Protein 7JI4 (pdb70)

InterPro domains:
  IPR003594 Histidine kinase/HSP90-like ATPase domain [PF02518] (766-875)
  IPR003594 Histidine kinase/HSP90-like ATPase domain [SM00387] (765-880)
  IPR003661 Signal transduction histidine kinase, dimerisation/phosphoacceptor domain [PF00512] (655-720)
  IPR003661 Signal transduction histidine kinase, dimerisation/phosphoacceptor domain [SM00388] (653-721)
  IPR003661 Signal transduction histidine kinase, dimerisation/phosphoacceptor domain [cd00082] (655-717)
  IPR003852 Signal transduction histidine kinase, osmosensitive K+ channel sensor, N-terminal [PF02702] (12-219)
  IPR004358 Signal transduction histidine kinase-related protein, C-terminal [PR00344] (803-817)
  IPR004358 Signal transduction histidine kinase-related protein, C-terminal [PR00344] (821-831)
  IPR004358 Signal transduction histidine kinase-related protein, C-terminal [PR00344] (840-858)
  IPR005467 Histidine kinase domain [PS50109] (660-880)
  IPR025201 Sensor protein KdpD, transmembrane domain [PF13493] (388-493)
  IPR027417 P-loop containing nucleoside triphosphate hydrolase [G3DSA:3.40.50.300] (10-220)
  IPR029016 GAF-like domain superfamily [G3DSA:3.30.450.40] (502-646)
  IPR036097 Signal transduction histidine kinase, dimerisation/phosphoacceptor domain superfamily [SSF47384] (644-721)
  IPR036890 Histidine kinase/HSP90-like ATPase superfamily [G3DSA:3.30.565.10] (724-876)
  IPR036890 Histidine kinase/HSP90-like ATPase superfamily [SSF55874] (711-876)
  IPR038318 KdpD, transmembrane domain superfamily [G3DSA:1.20.120.620] (385-490)
  IPR052023 Sensor histidine kinase KdpD [PTHR45569] (11-878)

Sequence (125 aa):
KPHIAVAISGSIYNEAVIKEAFHIAQKEHAKFTAIYIDVFEQYKDSQKQVHQHLMMLAKSLGAKVKVVYSQTVALGLDEWCKNQDVTKLIIGQHIRNKRRDFFNKPLIDHLMSFEHSYKIEIVPIK

Organism: Staphylococcus aureus (strain NCTC 8325 / PS 47) (NCBI:txid93061)

Secondary structure (DSSP, 8-state):
--EEEEEE-SSTTHHHHHHHHHHHHHHTT-EEEEEEEE-----TT-HHHHHHHHHHHHHTTPEEEEEE-S-HHHHHHHHHHHTT-SEEEEEPP---S--SGGGS-HHHHHHHTT-SSEEEEE---

B-factor: mean 63.45, std 11.4, range [41.42, 100.26]

Radius of gyration: 13.56 Å; Cα contacts (8 Å, |Δi|>4): 206; chains: 1; bounding box: 38×34×30 Å

Nearest PDB structures (foldseek):
  7ji4-assembly1_A  TM=1.008E+00  e=7.058E-27  Staphylococcus aureus subsp. aureus MRSA252
  2z08-assembly1_A  TM=7.620E-01  e=1.670E-06  Thermus thermophilus
  5ahw-assembly2_D  TM=7.707E-01  e=2.647E-06  Mycolicibacterium smegmatis MC2 155
  5ahw-assembly3_E  TM=7.345E-01  e=8.100E-06  Mycolicibacterium smegmatis MC2 155
  5ahw-assembly1_B  TM=7.509E-01  e=2.827E-05  Mycolicibacterium smegmatis MC2 155

Solvent-accessible surface area: 7803 Å² total; per-residue (Å²): 126,61,10,3,0,0,12,9,44,19,46,138,101,6,30,50,5,0,112,71,0,48,113,20,4,112,83,71,164,19,128,19,7,0,1,44,10,44,39,207,94,109,198,98,101,21,84,70,70,12,140,116,10,24,105,44,0,118,78,44,63,6,65,60,108,60,32,168,24,153,26,65,2,82,0,2,35,106,16,1,61,99,77,106,11,56,20,0,0,9,26,81,80,118,199,119,97,51,94,76,117,144,70,80,32,44,36,52,18,0,120,83,75,150,61,107,10,129,35,55,84,18,80,94,144

Structure (mmCIF, N/CA/C/O backbone):
data_7JI4
#
_entry.id   7JI4
#
_cell.length_a   54.411
_cell.length_b   54.411
_cell.length_c   96.526
_cell.angle_alpha   90.000
_cell.angle_beta   90.000
_cell.angle_gamma   90.000
#
_symmetry.space_group_name_H-M   'P 43 21 2'
#
loop_
_entity.id
_entity.type
_entity.pdbx_description
1 polymer KdpD
2 non-polymer "(2R,3R,3aS,5R,7aR,9R,10R,10aS,12R,14aR)-2,9-bis(6-amino-9H-purin-9-yl)octahydro-2H,7H-difuro[3,2-d:3',2'-j][1,3,7,9,2,8 ]tetraoxadiphosphacyclododecine-3,5,10,12-tetrol 5,12-dioxide"
3 water water
#
loop_
_atom_site.group_PDB
_atom_site.id
_atom_site.type_symbol
_atom_site.label_atom_id
_atom_site.label_alt_id
_atom_site.label_comp_id
_atom_site.label_asym_id
_atom_site.label_entity_id
_atom_site.label_seq_id
_atom_site.pdbx_PDB_ins_code
_atom_site.Cartn_x
_atom_site.Cartn_y
_atom_site.Cartn_z
_atom_site.occupancy
_atom_site.B_iso_or_equiv
_atom_site.auth_seq_id
_atom_site.auth_comp_id
_atom_site.auth_asym_id
_atom_site.auth_atom_id
_atom_site.pdbx_PDB_model_num
ATOM 1 N N . LYS A 1 24 ? 40.660 35.376 35.652 1.00 83.22 236 LYS A N 1
ATOM 2 C CA . LYS A 1 24 ? 39.373 35.310 34.961 1.00 84.21 236 LYS A CA 1
ATOM 3 C C . LYS A 1 24 ? 38.144 35.367 35.890 1.00 78.42 236 LYS A C 1
ATOM 4 O O . LYS A 1 24 ? 37.144 34.708 35.607 1.00 71.95 236 LYS A O 1
ATOM 6 N N . PRO A 1 25 ? 38.191 36.159 36.986 1.00 74.48 237 PRO A N 1
ATOM 7 C CA . PRO A 1 25 ? 37.181 36.015 38.037 1.00 68.05 237 PRO A CA 1
ATOM 8 C C . PRO A 1 25 ? 35.879 36.718 37.648 1.00 70.59 237 PRO A C 1
ATOM 9 O O . PRO A 1 25 ? 35.799 37.945 37.642 1.00 74.26 237 PRO A O 1
ATOM 13 N N . HIS A 1 26 ? 34.865 35.921 37.319 1.00 61.22 238 HIS A N 1
ATOM 14 C CA . HIS A 1 26 ? 33.551 36.436 36.939 1.00 60.79 238 HIS A CA 1
ATOM 15 C C . HIS A 1 26 ? 32.527 35.968 37.968 1.00 58.07 238 HIS A C 1
ATOM 16 O O . HIS A 1 26 ? 32.217 34.773 38.048 1.00 60.95 238 HIS A O 1
ATOM 23 N N . ILE A 1 27 ? 31.969 36.912 38.724 1.00 56.03 239 ILE A N 1
ATOM 24 C CA . ILE A 1 27 ? 31.058 36.617 39.821 1.00 57.06 239 ILE A CA 1
ATOM 25 C C . ILE A 1 27 ? 29.669 37.132 39.451 1.00 62.44 239 ILE A C 1
ATOM 26 O O . ILE A 1 27 ? 29.512 38.306 39.089 1.00 59.77 239 ILE A O 1
ATOM 31 N N . ALA A 1 28 ? 28.668 36.240 39.496 1.00 57.24 240 ALA A N 1
ATOM 32 C CA . ALA A 1 28 ? 27.292 36.579 39.152 1.00 52.87 240 ALA A CA 1
ATOM 33 C C . ALA A 1 28 ? 26.402 36.418 40.371 1.00 51.94 240 ALA A C 1
ATOM 34 O O . ALA A 1 28 ? 26.561 35.470 41.147 1.00 54.20 240 ALA A O 1
ATOM 36 N N . VAL A 1 29 ? 25.474 37.349 40.557 1.00 52.70 241 VAL A N 1
ATOM 37 C CA . VAL A 1 29 ? 24.459 37.222 41.595 1.00 48.62 241 VAL A CA 1
ATOM 38 C C . VAL A 1 29 ? 23.136 36.884 40.922 1.00 49.51 241 VAL A C 1
ATOM 39 O O . VAL A 1 29 ? 22.748 37.518 39.929 1.00 51.16 241 VAL A O 1
ATOM 43 N N . ALA A 1 30 ? 22.464 35.859 41.438 1.00 48.71 242 ALA A N 1
ATOM 44 C CA . ALA A 1 30 ? 21.231 35.355 40.853 1.00 46.66 242 ALA A CA 1
ATOM 45 C C . ALA A 1 30 ? 20.078 36.145 41.453 1.00 49.14 242 ALA A C 1
ATOM 46 O O . ALA A 1 30 ? 19.807 36.049 42.659 1.00 43.40 242 ALA A O 1
ATOM 48 N N . ILE A 1 31 ? 19.399 36.926 40.601 1.00 51.76 243 ILE A N 1
ATOM 49 C CA . ILE A 1 31 ? 18.367 37.875 41.006 1.00 52.69 243 ILE A CA 1
ATOM 50 C C . ILE A 1 31 ? 17.027 37.171 41.097 1.00 52.68 243 ILE A C 1
ATOM 51 O O . ILE A 1 31 ? 16.660 36.394 40.209 1.00 52.15 243 ILE A O 1
ATOM 56 N N . SER A 1 32 ? 16.260 37.481 42.135 1.00 48.21 244 SER A N 1
ATOM 57 C CA . SER A 1 32 ? 14.867 37.065 42.170 1.00 52.97 244 SER A CA 1
ATOM 58 C C . SER A 1 32 ? 14.028 38.203 42.731 1.00 57.71 244 SER A C 1
ATOM 59 O O . SER A 1 32 ? 14.547 39.244 43.146 1.00 55.22 244 SER A O 1
ATOM 62 N N . GLY A 1 33 ? 12.716 37.999 42.717 1.00 57.33 245 GLY A N 1
ATOM 63 C CA . GLY A 1 33 ? 11.791 38.945 43.292 1.00 60.99 245 GLY A CA 1
ATOM 64 C C . GLY A 1 33 ? 11.547 38.784 44.776 1.00 65.84 245 GLY A C 1
ATOM 65 O O . GLY A 1 33 ? 10.674 39.462 45.324 1.00 64.53 245 GLY A O 1
ATOM 66 N N . SER A 1 34 ? 12.282 37.909 45.461 1.00 63.08 246 SER A N 1
ATOM 67 C CA . SER A 1 34 ? 12.089 37.775 46.902 1.00 63.67 246 SER A CA 1
ATOM 68 C C . SER A 1 34 ? 12.571 39.026 47.619 1.00 60.37 246 SER A C 1
ATOM 69 O O . SER A 1 34 ? 13.460 39.736 47.148 1.00 62.54 246 SER A O 1
ATOM 72 N N . ILE A 1 35 ? 11.977 39.288 48.781 1.00 62.79 247 ILE A N 1
ATOM 73 C CA . ILE A 1 35 ? 12.448 40.392 49.609 1.00 62.16 247 ILE A CA 1
ATOM 74 C C . ILE A 1 35 ? 13.893 40.167 50.010 1.00 63.46 247 ILE A C 1
ATOM 75 O O . ILE A 1 35 ? 14.681 41.117 50.071 1.00 64.20 247 ILE A O 1
ATOM 80 N N . TYR A 1 36 ? 14.274 38.898 50.251 1.00 65.22 248 TYR A N 1
ATOM 81 C CA . TYR A 1 36 ? 15.626 38.552 50.693 1.00 65.13 248 TYR A CA 1
ATOM 82 C C . TYR A 1 36 ? 16.699 38.817 49.648 1.00 58.50 248 TYR A C 1
ATOM 83 O O . TYR A 1 36 ? 17.882 38.809 49.997 1.00 63.11 248 TYR A O 1
ATOM 92 N N . ASN A 1 37 ? 16.335 38.986 48.377 1.00 55.98 249 ASN A N 1
ATOM 93 C CA . ASN A 1 37 ? 17.362 39.042 47.340 1.00 53.64 249 ASN A CA 1
ATOM 94 C C . ASN A 1 37 ? 18.213 40.304 47.445 1.00 60.00 249 ASN A C 1
ATOM 95 O O . ASN A 1 37 ? 19.390 40.291 47.047 1.00 58.83 249 ASN A O 1
ATOM 100 N N . GLU A 1 38 ? 17.664 41.390 47.999 1.00 60.98 250 GLU A N 1
ATOM 101 C CA . GLU A 1 38 ? 18.426 42.639 48.084 1.00 62.79 250 GLU A CA 1
ATOM 102 C C . GLU A 1 38 ? 19.688 42.452 48.922 1.00 60.11 250 GLU A C 1
ATOM 103 O O . GLU A 1 38 ? 20.786 42.876 48.530 1.00 54.11 250 GLU A O 1
ATOM 105 N N . ALA A 1 39 ? 19.554 41.793 50.074 1.00 60.67 251 ALA A N 1
ATOM 106 C CA . ALA A 1 39 ? 20.729 41.485 50.878 1.00 56.30 251 ALA A CA 1
ATOM 107 C C . ALA A 1 39 ? 21.715 40.635 50.091 1.00 59.99 251 ALA A C 1
ATOM 108 O O . ALA A 1 39 ? 22.934 40.811 50.212 1.00 59.36 251 ALA A O 1
ATOM 110 N N . VAL A 1 40 ? 21.207 39.709 49.270 1.00 56.71 252 VAL A N 1
ATOM 111 C CA . VAL A 1 40 ? 22.103 38.874 48.475 1.00 53.71 252 VAL A CA 1
ATOM 112 C C . VAL A 1 40 ? 22.884 39.727 47.482 1.00 53.94 252 VAL A C 1
ATOM 113 O O . VAL A 1 40 ? 24.067 39.471 47.220 1.00 57.57 252 VAL A O 1
ATOM 117 N N . ILE A 1 41 ? 22.247 40.768 46.933 1.00 56.28 253 ILE A N 1
ATOM 118 C CA . ILE A 1 41 ? 22.947 41.650 46.001 1.00 59.85 253 ILE A CA 1
ATOM 119 C C . ILE A 1 41 ? 24.116 42.328 46.692 1.00 55.51 253 ILE A C 1
ATOM 120 O O . ILE A 1 41 ? 25.235 42.361 46.169 1.00 54.21 253 ILE A O 1
ATOM 125 N N . LYS A 1 42 ? 23.863 42.903 47.868 1.00 52.45 254 LYS A N 1
ATOM 126 C CA . LYS A 1 42 ? 24.903 43.665 48.545 1.00 60.36 254 LYS A CA 1
ATOM 127 C C . LYS A 1 42 ? 26.065 42.768 48.941 1.00 63.78 254 LYS A C 1
ATOM 128 O O . LYS A 1 42 ? 27.236 43.113 48.722 1.00 62.68 254 LYS A O 1
ATOM 134 N N . GLU A 1 43 ? 25.764 41.590 49.487 1.00 62.92 255 GLU A N 1
ATOM 135 C CA . GLU A 1 43 ? 26.835 40.662 49.806 1.00 62.01 255 GLU A CA 1
ATOM 136 C C . GLU A 1 43 ? 27.581 40.251 48.545 1.00 60.40 255 GLU A C 1
ATOM 137 O O . GLU A 1 43 ? 28.812 40.148 48.550 1.00 61.65 255 GLU A O 1
ATOM 143 N N . ALA A 1 44 ? 26.858 40.052 47.441 1.00 59.21 256 ALA A N 1
ATOM 144 C CA . ALA A 1 44 ? 27.525 39.694 46.194 1.00 61.30 256 ALA A CA 1
ATOM 145 C C . ALA A 1 44 ? 28.455 40.808 45.733 1.00 65.62 256 ALA A C 1
ATOM 146 O O . ALA A 1 44 ? 29.537 40.544 45.189 1.00 59.98 256 ALA A O 1
ATOM 148 N N . PHE A 1 45 ? 28.045 42.066 45.937 1.00 60.68 257 PHE A N 1
ATOM 149 C CA . PHE A 1 45 ? 28.919 43.182 45.608 1.00 61.60 257 PHE A CA 1
ATOM 150 C C . PHE A 1 45 ? 30.214 43.119 46.418 1.00 64.73 257 PHE A C 1
ATOM 151 O O . PHE A 1 45 ? 31.305 43.311 45.865 1.00 64.69 257 PHE A O 1
ATOM 159 N N . HIS A 1 46 ? 30.116 42.825 47.726 1.00 65.01 258 HIS A N 1
ATOM 160 C CA . HIS A 1 46 ? 31.305 42.786 48.581 1.00 67.90 258 HIS A CA 1
ATOM 161 C C . HIS A 1 46 ? 32.267 41.701 48.132 1.00 67.46 258 HIS A C 1
ATOM 162 O O . HIS A 1 46 ? 33.491 41.892 48.149 1.00 66.22 258 HIS A O 1
ATOM 169 N N . ILE A 1 47 ? 31.727 40.555 47.717 1.00 63.92 259 ILE A N 1
ATOM 170 C CA . ILE A 1 47 ? 32.562 39.431 47.314 1.00 62.46 259 ILE A CA 1
ATOM 171 C C . ILE A 1 47 ? 33.252 39.722 45.987 1.00 61.99 259 ILE A C 1
ATOM 172 O O . ILE A 1 47 ? 34.426 39.389 45.798 1.00 59.10 259 ILE A O 1
ATOM 177 N N . ALA A 1 48 ? 32.542 40.341 45.042 1.00 59.79 260 ALA A N 1
ATOM 178 C CA . ALA A 1 48 ? 33.184 40.693 43.781 1.00 64.74 260 ALA A CA 1
ATOM 179 C C . ALA A 1 48 ? 34.258 41.744 44.002 1.00 65.41 260 ALA A C 1
ATOM 180 O O . ALA A 1 48 ? 35.358 41.644 43.450 1.00 67.66 260 ALA A O 1
ATOM 182 N N . GLN A 1 49 ? 33.957 42.760 44.815 1.00 67.48 261 GLN A N 1
ATOM 183 C CA . GLN A 1 49 ? 34.948 43.782 45.122 1.00 70.32 261 GLN A CA 1
ATOM 184 C C . GLN A 1 49 ? 36.174 43.162 45.786 1.00 72.11 261 GLN A C 1
ATOM 185 O O . GLN A 1 49 ? 37.296 43.285 45.283 1.00 77.59 261 GLN A O 1
ATOM 191 N N . LYS A 1 50 ? 35.972 42.448 46.900 1.00 71.17 262 LYS A N 1
ATOM 192 C CA . LYS A 1 50 ? 37.102 41.851 47.608 1.00 75.00 262 LYS A CA 1
ATOM 193 C C . LYS A 1 50 ? 37.867 40.838 46.757 1.00 75.02 262 LYS A C 1
ATOM 194 O O . LYS A 1 50 ? 38.963 40.430 47.149 1.00 77.27 262 LYS A O 1
ATOM 196 N N . GLU A 1 51 ? 37.340 40.436 45.602 1.00 73.72 263 GLU A N 1
ATOM 197 C CA . GLU A 1 51 ? 38.037 39.519 44.707 1.00 67.84 263 GLU A CA 1
ATOM 198 C C . GLU A 1 51 ? 38.361 40.150 43.367 1.00 67.90 263 GLU A C 1
ATOM 199 O O . GLU A 1 51 ? 38.732 39.430 42.437 1.00 65.15 263 GLU A O 1
ATOM 205 N N . HIS A 1 52 ? 38.150 41.458 43.219 1.00 70.98 264 HIS A N 1
ATOM 206 C CA . HIS A 1 52 ? 38.522 42.166 41.993 1.00 76.32 264 HIS A CA 1
ATOM 207 C C . HIS A 1 52 ? 37.925 41.480 40.766 1.00 78.43 264 HIS A C 1
ATOM 208 O O . HIS A 1 52 ? 38.566 41.351 39.716 1.00 72.65 264 HIS A O 1
ATOM 215 N N . ALA A 1 53 ? 36.684 41.023 40.908 1.00 68.74 265 ALA A N 1
ATOM 216 C CA . ALA A 1 53 ? 36.045 40.200 39.899 1.00 64.06 265 ALA A CA 1
ATOM 217 C C . ALA A 1 53 ? 35.116 41.029 39.025 1.00 63.81 265 ALA A C 1
ATOM 218 O O . ALA A 1 53 ? 34.672 42.120 39.393 1.00 58.96 265 ALA A O 1
ATOM 220 N N . LYS A 1 54 ? 34.840 40.493 37.843 1.00 60.69 266 LYS A N 1
ATOM 221 C CA . LYS A 1 54 ? 33.781 41.026 37.004 1.00 62.16 266 LYS A CA 1
ATOM 222 C C . LYS A 1 54 ? 32.427 40.662 37.619 1.00 62.07 266 LYS A C 1
ATOM 223 O O . LYS A 1 54 ? 32.237 39.546 38.108 1.00 65.95 266 LYS A O 1
ATOM 229 N N . PHE A 1 55 ? 31.497 41.619 37.633 1.00 55.49 267 PHE A N 1
ATOM 230 C CA . PHE A 1 55 ? 30.272 41.542 38.430 1.00 56.61 267 PHE A CA 1
ATOM 231 C C . PHE A 1 55 ? 29.061 41.574 37.505 1.00 62.10 267 PHE A C 1
ATOM 232 O O . PHE A 1 55 ? 28.865 42.545 36.766 1.00 64.41 267 PHE A O 1
ATOM 240 N N . THR A 1 56 ? 28.242 40.528 37.562 1.00 56.16 268 THR A N 1
ATOM 241 C CA . THR A 1 56 ? 27.040 40.413 36.749 1.00 58.99 268 THR A CA 1
ATOM 242 C C . THR A 1 56 ? 25.848 40.056 37.631 1.00 56.40 268 THR A C 1
ATOM 243 O O . THR A 1 56 ? 25.991 39.454 38.698 1.00 56.65 268 THR A O 1
ATOM 247 N N . ALA A 1 57 ? 24.665 40.461 37.194 1.00 55.97 269 ALA A N 1
ATOM 248 C CA . ALA A 1 57 ? 23.425 40.123 37.871 1.00 53.86 269 ALA A CA 1
ATOM 249 C C . ALA A 1 57 ? 22.540 39.453 36.840 1.00 59.50 269 ALA A C 1
ATOM 250 O O . ALA A 1 57 ? 22.291 40.026 35.774 1.00 59.72 269 ALA A O 1
ATOM 252 N N . ILE A 1 58 ? 22.083 38.242 37.145 1.00 54.49 270 ILE A N 1
ATOM 253 C CA . ILE A 1 58 ? 21.348 37.430 36.192 1.00 49.11 270 ILE A CA 1
ATOM 254 C C . ILE A 1 58 ? 19.990 37.123 36.807 1.00 54.28 270 ILE A C 1
ATOM 255 O O . ILE A 1 58 ? 19.911 36.575 37.917 1.00 51.57 270 ILE A O 1
ATOM 260 N N . TYR A 1 59 ? 18.928 37.509 36.106 1.00 52.70 271 TYR A N 1
ATOM 261 C CA . TYR A 1 59 ? 17.567 37.105 36.426 1.00 48.40 271 TYR A CA 1
ATOM 262 C C . TYR A 1 59 ? 17.0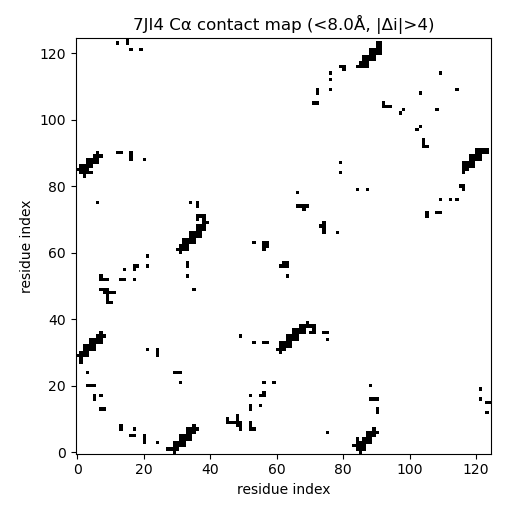54 36.187 35.323 1.00 53.35 271 TYR A C 1
ATOM 263 O O . TYR A 1 59 ? 17.174 36.512 34.139 1.00 56.58 271 TYR A O 1
ATOM 272 N N . ILE A 1 60 ? 16.504 35.036 35.705 1.00 53.11 272 ILE A N 1
ATO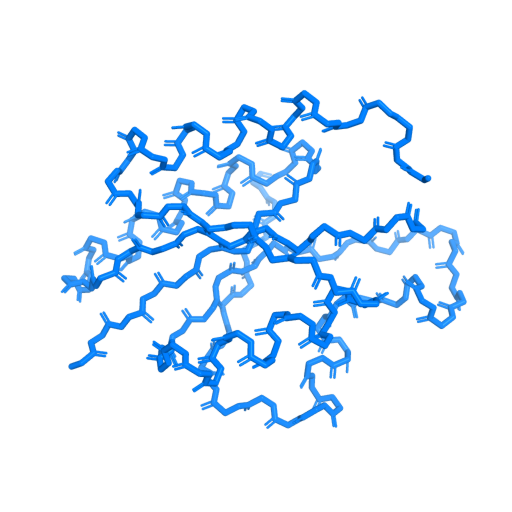M 273 C CA . ILE A 1 60 ? 15.875 34.110 34.761 1.00 51.46 272 ILE A CA 1
ATOM 274 C C . ILE A 1 60 ? 14.375 34.377 34.788 1.00 57.15 272 ILE A C 1
ATOM 275 O O . ILE A 1 60 ? 13.722 34.240 35.832 1.00 54.33 272 ILE A O 1
ATOM 280 N N . ASP A 1 61 ? 13.832 34.810 33.656 1.00 55.10 273 ASP A N 1
ATOM 281 C CA . ASP A 1 61 ? 12.405 35.063 33.544 1.00 58.58 273 ASP A CA 1
ATOM 282 C C . ASP A 1 61 ? 11.707 33.7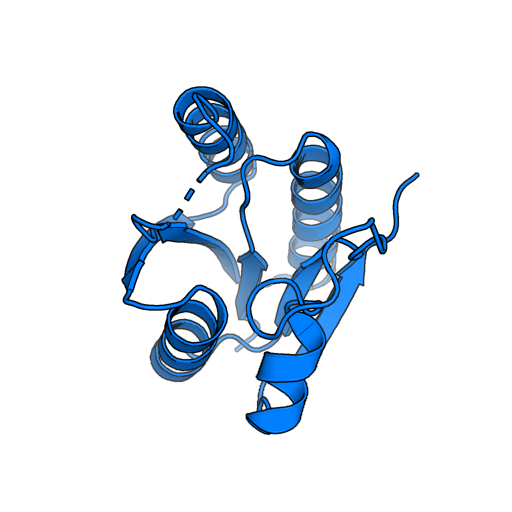98 33.051 1.00 59.62 273 ASP A C 1
ATOM 283 O O . ASP A 1 61 ? 12.010 33.294 31.963 1.00 64.97 273 ASP A O 1
ATOM 288 N N . VAL A 1 62 ? 10.802 33.272 33.870 1.00 57.22 274 VAL A N 1
ATOM 289 C CA . VAL A 1 62 ? 10.021 32.084 33.546 1.00 62.31 274 VAL A CA 1
ATOM 290 C C . VAL A 1 62 ? 8.560 32.426 33.765 1.00 60.26 274 VAL A C 1
ATOM 291 O O . VAL A 1 62 ? 8.204 33.007 34.798 1.00 61.29 274 VAL A O 1
ATOM 295 N N . PHE A 1 63 ? 7.719 32.108 32.782 1.00 65.74 275 PHE A N 1
ATOM 296 C CA . PHE A 1 63 ? 6.332 32.550 32.879 1.00 68.21 275 PHE A CA 1
ATOM 297 C C . PHE A 1 63 ? 5.637 31.916 34.077 1.00 69.37 275 PHE A C 1
ATOM 298 O O . PHE A 1 63 ? 4.944 32.599 34.840 1.00 73.58 275 PHE A O 1
ATOM 306 N N . GLU A 1 64 ? 5.828 30.611 34.263 1.00 73.14 276 GLU A N 1
ATOM 307 C CA . GLU A 1 64 ? 5.208 29.861 35.357 1.00 72.33 276 GLU A CA 1
ATOM 308 C C . GLU A 1 64 ? 5.603 30.408 36.734 1.00 73.85 276 GLU A C 1
ATOM 309 O O . GLU A 1 64 ? 4.901 31.253 37.305 1.00 76.39 276 GLU A O 1
ATOM 311 N N . GLN A 1 68 ? 2.724 32.954 38.923 0.87 81.55 280 GLN A N 1
ATOM 312 C CA . GLN A 1 68 ? 3.195 32.712 40.283 0.87 86.10 280 GLN A CA 1
ATOM 313 C C . GLN A 1 68 ? 3.920 33.941 40.781 0.87 88.09 280 GLN A C 1
ATOM 314 O O . GLN A 1 68 ? 4.333 34.787 39.977 0.87 94.73 280 GLN A O 1
ATOM 316 N N . TYR A 1 69 ? 4.101 34.024 42.097 0.89 85.34 281 TYR A N 1
ATOM 317 C CA . TYR A 1 69 ? 4.648 35.216 42.742 0.90 88.88 281 TYR A CA 1
ATOM 318 C C . TYR A 1 69 ? 4.025 36.458 42.120 0.89 93.97 281 TYR A C 1
ATOM 319 O O . TYR A 1 69 ? 4.710 37.327 41.573 1.00 89.59 281 TYR A O 1
ATOM 328 N N . LYS A 1 70 ? 2.690 36.486 42.171 1.00 95.67 282 LYS A N 1
ATOM 329 C CA . LYS A 1 70 ? 1.913 37.515 41.493 1.00 99.47 282 LYS A CA 1
ATOM 330 C C . LYS A 1 70 ? 2.467 38.902 41.796 1.00 98.91 282 LYS A C 1
ATOM 331 O O . LYS A 1 70 ? 2.698 39.255 42.957 1.00 100.26 282 LYS A O 1
ATOM 333 N N . ASP A 1 71 ? 2.732 39.664 40.733 0.93 92.61 283 ASP A N 1
ATOM 334 C CA . ASP A 1 71 ? 3.121 41.067 40.840 0.93 89.77 283 ASP A CA 1
ATOM 335 C C . ASP A 1 71 ? 4.419 41.230 41.628 0.93 92.03 283 ASP A C 1
ATOM 336 O O . ASP A 1 71 ? 4.502 42.011 42.580 0.93 92.54 283 ASP A O 1
ATOM 338 N N . SER A 1 72 ? 5.439 40.468 41.228 1.00 82.16 284 SER A N 1
ATOM 339 C CA . SER A 1 72 ? 6.800 40.682 41.695 1.00 77.27 284 SER A CA 1
ATOM 340 C C . SER A 1 72 ? 7.684 41.297 40.620 1.00 69.24 284 SER A C 1
ATOM 341 O O . SER A 1 72 ? 8.887 41.476 40.851 1.00 64.91 284 SER A O 1
ATOM 343 N N . GLN A 1 73 ? 7.120 41.613 39.448 1.00 66.00 285 GLN A N 1
ATOM 344 C CA . GLN A 1 73 ? 7.912 42.208 38.376 1.00 69.30 285 GLN A CA 1
ATOM 345 C C . GLN A 1 73 ? 8.535 43.538 38.812 1.00 67.76 285 GLN A C 1
ATOM 346 O O . GLN A 1 73 ? 9.621 43.904 38.337 1.00 57.86 285 GLN A O 1
ATOM 348 N N . LYS A 1 74 ? 7.885 44.252 39.742 1.00 60.55 286 LYS A N 1
ATOM 349 C CA . LYS A 1 74 ? 8.448 45.503 40.253 1.00 65.82 286 LYS A CA 1
ATOM 350 C C . LYS A 1 74 ? 9.661 45.255 41.147 1.00 62.55 286 LYS A C 1
ATOM 351 O O . LYS A 1 74 ? 10.649 46.002 41.078 1.00 63.77 286 LYS A O 1
ATOM 353 N N . GLN A 1 75 ? 9.590 44.235 42.013 1.00 63.08 287 GLN A N 1
ATOM 354 C CA . GLN A 1 75 ? 10.724 43.871 42.861 1.00 63.70 287 GLN A CA 1
ATOM 355 C C . GLN A 1 75 ? 11.938 43.539 42.023 1.00 54.16 287 GLN A C 1
ATOM 356 O O . GLN A 1 75 ? 13.045 44.021 42.285 1.00 60.18 287 GLN A O 1
ATOM 362 N N . VAL A 1 76 ? 11.755 42.660 41.041 1.00 57.88 288 VAL A N 1
ATOM 363 C CA . VAL A 1 76 ? 12.852 42.286 40.154 1.00 58.31 288 VAL A CA 1
ATOM 364 C C . VAL A 1 76 ? 13.475 43.544 39.567 1.00 61.45 288 VAL A C 1
ATOM 365 O O . VAL A 1 76 ? 14.679 43.809 39.722 1.00 52.08 288 VAL A O 1
ATOM 369 N N . HIS A 1 77 ? 12.629 44.365 38.932 1.00 59.84 289 HIS A N 1
ATOM 370 C CA . HIS A 1 77 ? 13.043 45.659 38.409 1.00 55.91 289 HIS A CA 1
ATOM 371 C C . HIS A 1 77 ? 13.900 46.415 39.416 1.00 54.01 289 HIS A C 1
ATOM 372 O O . HIS A 1 77 ? 15.000 46.887 39.103 1.00 55.85 289 HIS A O 1
ATOM 379 N N . GLN A 1 78 ? 13.423 46.502 40.652 1.00 55.11 290 GLN A N 1
ATOM 380 C CA . GLN A 1 78 ? 14.176 47.195 41.688 1.00 51.65 290 GLN A CA 1
ATOM 381 C C . GLN A 1 78 ? 15.513 46.516 41.950 1.00 58.68 290 GLN A C 1
ATOM 382 O O . GLN A 1 78 ? 16.559 47.173 41.970 1.00 53.48 290 GLN A O 1
ATOM 388 N N . HIS A 1 79 ? 15.502 45.188 42.140 1.00 57.68 291 HIS A N 1
ATOM 389 C CA . HIS A 1 79 ? 16.751 44.486 42.437 1.00 58.05 291 HIS A CA 1
ATOM 390 C C . HIS A 1 79 ? 17.746 44.629 41.297 1.00 53.09 291 HIS A C 1
ATOM 391 O O . HIS A 1 79 ? 18.942 44.829 41.533 1.00 51.14 291 HIS A O 1
ATOM 398 N N . LEU A 1 80 ? 17.272 44.550 40.049 1.00 52.32 292 LEU A N 1
ATOM 399 C CA . LEU A 1 80 ? 18.188 44.719 38.924 1.00 55.83 292 LEU A CA 1
ATOM 400 C C . LEU A 1 80 ? 18.841 46.099 38.948 1.00 61.08 292 LEU A C 1
ATOM 401 O O . LEU A 1 80 ? 20.054 46.218 38.716 1.00 53.64 292 LEU A O 1
ATOM 406 N N . MET A 1 81 ? 18.058 47.155 39.255 1.00 58.53 293 MET A N 1
ATOM 407 C CA A MET A 1 81 ? 18.629 48.501 39.304 0.45 55.73 293 MET A CA 1
ATOM 408 C CA B MET A 1 81 ? 18.620 48.508 39.312 0.55 55.79 293 MET A CA 1
ATOM 409 C C . MET A 1 81 ? 19.627 48.642 40.445 1.00 55.37 293 MET A C 1
ATOM 410 O O . MET A 1 81 ? 20.703 49.226 40.263 1.00 56.29 293 MET A O 1
ATOM 419 N N . LEU A 1 82 ? 19.296 48.113 41.624 1.00 51.92 294 LEU A N 1
ATOM 420 C CA . LEU A 1 82 ? 20.242 48.128 42.733 1.00 55.54 294 LEU A CA 1
ATOM 421 C C . LEU A 1 82 ? 21.600 47.562 42.311 1.00 57.91 294 LEU A C 1
ATOM 422 O O . LEU A 1 82 ? 22.643 48.174 42.559 1.00 65.71 294 LEU A O 1
ATOM 427 N N . ALA A 1 83 ? 21.605 46.415 41.629 1.00 59.06 295 ALA A N 1
ATOM 428 C CA . ALA A 1 83 ? 22.869 45.793 41.235 1.00 57.32 295 ALA A CA 1
ATOM 429 C C . ALA A 1 83 ? 23.565 46.586 40.141 1.00 57.27 295 ALA A C 1
ATOM 430 O O . ALA A 1 83 ? 24.802 46.636 40.095 1.00 54.94 295 ALA A O 1
ATOM 432 N N . LYS A 1 84 ? 22.793 47.173 39.222 1.00 59.33 296 LYS A N 1
ATOM 433 C CA . LYS A 1 84 ? 23.384 48.082 38.247 1.00 66.02 296 LYS A CA 1
ATOM 434 C C . LYS A 1 84 ? 24.099 49.221 38.960 1.00 59.12 296 LYS A C 1
ATOM 435 O O . LYS A 1 84 ? 25.279 49.488 38.708 1.00 61.11 296 LYS A O 1
ATOM 441 N N . SER A 1 85 ? 23.415 49.842 39.920 1.00 56.58 297 SER A N 1
ATOM 442 C CA . SER A 1 85 ? 24.003 50.912 40.713 1.00 63.17 297 SER A CA 1
ATOM 443 C C . SER A 1 85 ? 25.180 50.451 41.569 1.00 68.81 297 SER A C 1
ATOM 444 O O . SER A 1 85 ? 25.901 51.300 42.100 1.00 68.38 297 SER A O 1
ATOM 447 N N . LEU A 1 86 ? 25.395 49.148 41.736 1.00 67.46 298 LEU A N 1
ATOM 448 C CA . LEU A 1 86 ? 26.582 48.677 42.432 1.00 63.17 298 LEU A CA 1
ATOM 449 C C . LEU A 1 86 ? 27.668 48.250 41.469 1.00 59.76 298 LEU A C 1
ATOM 450 O O . LEU A 1 86 ? 28.655 47.646 41.892 1.00 66.72 298 LEU A O 1
ATOM 455 N N . GLY A 1 87 ? 27.512 48.543 40.187 1.00 60.21 299 GLY A N 1
ATOM 456 C CA . GLY A 1 87 ? 28.551 48.240 39.230 1.00 61.10 299 GLY A CA 1
ATOM 457 C C . GLY A 1 87 ? 28.389 46.947 38.471 1.00 61.28 299 GLY A C 1
ATOM 458 O O . GLY A 1 87 ? 29.300 46.577 37.723 1.00 66.63 299 GLY A O 1
ATOM 459 N N . ALA A 1 88 ? 27.262 46.256 38.616 1.00 56.63 300 ALA A N 1
ATOM 460 C CA . ALA A 1 88 ? 27.055 45.011 37.899 1.00 59.75 300 ALA A CA 1
ATOM 461 C C . ALA A 1 88 ? 26.470 45.279 36.523 1.00 57.40 300 ALA A C 1
ATOM 462 O O . ALA A 1 88 ? 25.654 46.187 36.353 1.00 63.64 300 ALA A O 1
ATOM 464 N N . LYS A 1 89 ? 26.883 44.477 35.544 1.00 57.45 301 LYS A N 1
ATOM 465 C CA . LYS A 1 89 ? 26.108 44.336 34.317 1.00 59.40 301 LYS A CA 1
ATOM 466 C C . LYS A 1 89 ? 24.916 43.423 34.601 1.00 61.71 301 LYS A C 1
ATOM 467 O O . LYS A 1 89 ? 25.080 42.344 35.177 1.00 65.55 301 LYS A O 1
ATOM 469 N N . VAL A 1 90 ? 23.718 43.855 34.236 1.00 56.00 302 VAL A N 1
ATOM 470 C CA . VAL A 1 90 ? 22.521 43.074 34.485 1.00 55.51 302 VAL A CA 1
ATOM 471 C C . VAL A 1 90 ? 22.128 42.388 33.189 1.00 63.99 302 VAL A C 1
ATOM 472 O O . VAL A 1 90 ? 22.285 42.949 32.097 1.00 58.29 302 VAL A O 1
ATOM 476 N N . LYS A 1 91 ? 21.636 41.158 33.302 1.00 57.93 303 LYS A N 1
ATOM 477 C CA . LYS A 1 91 ? 21.116 40.457 32.144 1.00 56.18 303 LYS A CA 1
ATOM 478 C C . LYS A 1 91 ? 19.831 39.749 32.529 1.00 57.89 303 LYS A C 1
ATOM 479 O O . LYS A 1 91 ? 19.667 39.301 33.669 1.00 56.97 303 LYS A O 1
ATOM 485 N N . VAL A 1 92 ? 18.908 39.710 31.577 1.00 61.32 304 VAL A N 1
ATOM 486 C CA . VAL A 1 92 ? 17.665 38.965 31.680 1.00 53.59 304 VAL A CA 1
ATOM 487 C C . VAL A 1 92 ? 17.693 37.881 30.618 1.00 64.27 304 VAL A C 1
ATOM 488 O O . VAL A 1 92 ? 17.941 38.168 29.438 1.00 68.69 304 VAL A O 1
ATOM 492 N N . VAL A 1 93 ? 17.438 36.644 31.034 1.00 56.45 305 VAL A N 1
ATOM 493 C CA . VAL A 1 93 ? 17.368 35.507 30.132 1.00 57.06 305 VAL A CA 1
ATOM 494 C C . VAL A 1 93 ? 16.003 34.871 30.287 1.00 61.62 305 VAL A C 1
ATOM 495 O O . VAL A 1 93 ? 15.531 34.662 31.410 1.00 60.03 305 VAL A O 1
ATOM 499 N N . TYR A 1 94 ? 15.369 34.576 29.160 1.00 63.51 306 TYR A N 1
ATOM 500 C CA . TYR A 1 94 ? 14.099 33.869 29.137 1.00 61.48 306 TYR A CA 1
ATOM 501 C C . TYR A 1 94 ? 14.355 32.378 28.965 1.00 63.29 306 TYR A C 1
ATOM 502 O O . TYR A 1 94 ? 15.089 31.969 28.059 1.00 66.02 306 TYR A O 1
ATOM 511 N N . SER A 1 95 ? 13.759 31.566 29.834 1.00 68.40 307 SER A N 1
ATOM 512 C CA . SER A 1 95 ? 14.030 30.138 29.806 1.00 64.55 307 SER A CA 1
ATOM 513 C C . SER A 1 95 ? 12.819 29.390 30.338 1.00 65.42 307 SER A C 1
ATOM 514 O O . SER A 1 95 ? 11.950 29.967 30.996 1.00 64.94 307 SER A O 1
ATOM 517 N N . GLN A 1 96 ? 12.779 28.083 30.048 1.00 73.47 308 GLN A N 1
ATOM 518 C CA . GLN A 1 96 ? 11.698 27.240 30.554 1.00 69.65 308 GLN A CA 1
ATOM 519 C C . GLN A 1 96 ? 11.761 27.120 32.071 1.00 60.86 308 GLN A C 1
ATOM 520 O O . GLN A 1 96 ? 10.726 27.016 32.734 1.00 60.95 308 GLN A O 1
ATOM 526 N N . THR A 1 97 ? 12.971 27.122 32.628 1.00 56.61 309 THR A N 1
ATOM 527 C CA . THR A 1 97 ? 13.222 26.867 34.039 1.00 60.42 309 THR A CA 1
ATOM 528 C C . THR A 1 97 ? 14.292 27.805 34.560 1.00 55.04 309 THR A C 1
ATOM 529 O O . THR A 1 97 ? 15.260 28.110 33.859 1.00 53.54 309 THR A O 1
ATOM 533 N N . VAL A 1 98 ? 14.143 28.188 35.829 1.00 50.79 310 VAL A N 1
ATOM 534 C CA . VAL A 1 98 ? 15.205 28.918 36.506 1.00 51.35 310 VAL A CA 1
ATOM 535 C C . VAL A 1 98 ? 16.517 28.152 36.429 1.00 59.51 310 VAL A C 1
ATOM 536 O O . VAL A 1 98 ? 17.551 28.713 36.039 1.00 58.50 310 VAL A O 1
ATOM 540 N N . ALA A 1 99 ? 16.499 26.853 36.777 1.00 54.65 311 ALA A N 1
ATOM 541 C CA . ALA A 1 99 ? 17.758 26.107 36.860 1.00 57.34 311 ALA A CA 1
ATOM 542 C C . ALA A 1 99 ? 18.418 25.951 35.494 1.00 58.34 311 ALA A C 1
ATOM 543 O O . ALA A 1 99 ? 19.639 26.090 35.377 1.00 53.20 311 ALA A O 1
ATOM 545 N N . LEU A 1 100 ? 17.639 25.639 34.455 1.00 58.71 312 LEU A N 1
ATOM 546 C CA . LEU A 1 100 ? 18.223 25.511 33.122 1.00 57.79 312 LEU A CA 1
ATOM 547 C C . LEU A 1 100 ? 18.811 26.841 32.653 1.00 58.73 312 LEU A C 1
ATOM 548 O O . LEU A 1 100 ? 19.959 26.897 32.197 1.00 55.77 312 LEU A O 1
ATOM 553 N N . GLY A 1 101 ? 18.039 27.924 32.770 1.00 58.30 313 GLY A N 1
ATOM 554 C CA . GLY A 1 101 ? 18.512 29.257 32.424 1.00 59.95 313 GLY A CA 1
ATOM 555 C C . GLY A 1 101 ? 19.831 29.595 33.085 1.00 56.87 313 GLY A C 1
ATOM 556 O O . GLY A 1 101 ? 20.822 29.868 32.403 1.00 55.59 313 GLY A O 1
ATOM 557 N N . LEU A 1 102 ? 19.865 29.527 34.417 1.00 56.95 314 LEU A N 1
ATOM 558 C CA . LEU A 1 102 ? 21.078 29.871 35.150 1.00 49.05 314 LEU A CA 1
ATOM 559 C C . LEU A 1 102 ? 22.248 29.006 34.726 1.00 57.99 314 LEU A C 1
ATOM 560 O O . LEU A 1 102 ? 23.353 29.508 34.492 1.00 59.05 314 LEU A O 1
ATOM 565 N N . ASP A 1 103 ? 22.040 27.690 34.672 1.00 59.92 315 ASP A N 1
ATOM 566 C CA . ASP A 1 103 ? 23.159 26.788 34.413 1.00 56.02 315 ASP A CA 1
ATOM 567 C C . ASP A 1 103 ? 23.731 27.025 33.023 1.00 55.32 315 ASP A C 1
ATOM 568 O O . ASP A 1 103 ? 24.943 27.169 32.854 1.00 60.50 315 ASP A O 1
ATOM 573 N N . GLU A 1 104 ? 22.864 27.079 32.013 1.00 57.16 316 GLU A N 1
ATOM 574 C CA . GLU A 1 104 ? 23.322 27.367 30.661 1.00 63.00 316 GLU A CA 1
ATOM 575 C C . GLU A 1 104 ? 23.997 28.734 30.583 1.00 66.41 316 GLU A C 1
ATOM 576 O O . GLU A 1 104 ? 25.076 28.867 29.994 1.00 69.07 316 GLU A O 1
ATOM 582 N N . TRP A 1 105 ? 23.388 29.759 31.191 1.00 63.43 317 TRP A N 1
ATOM 583 C CA . TRP A 1 105 ? 23.962 31.102 31.140 1.00 59.39 317 TRP A CA 1
ATOM 584 C C . TRP A 1 105 ? 25.325 31.152 31.821 1.00 61.03 317 TRP A C 1
ATOM 585 O O . TRP A 1 105 ? 26.284 31.702 31.268 1.00 64.77 317 TRP A O 1
ATOM 596 N N . CYS A 1 106 ? 25.435 30.589 33.027 1.00 59.50 318 CYS A N 1
ATOM 597 C CA . CYS A 1 106 ? 26.731 30.554 33.702 1.00 57.59 318 CYS A CA 1
ATOM 598 C C . CYS A 1 106 ? 27.789 29.852 32.867 1.00 65.50 318 CYS A C 1
ATOM 599 O O . CYS A 1 106 ? 28.940 30.301 32.814 1.00 65.93 318 CYS A O 1
ATOM 602 N N . LYS A 1 107 ? 27.424 28.743 32.213 1.00 63.24 319 LYS A N 1
ATOM 603 C CA . LYS A 1 107 ? 28.400 28.017 31.405 1.00 66.65 319 LYS A CA 1
ATOM 604 C C . LYS A 1 107 ? 28.815 28.833 30.187 1.00 74.24 319 LYS A C 1
ATOM 605 O O . LYS A 1 107 ? 29.994 28.844 29.818 1.00 79.17 319 LYS A O 1
ATOM 607 N N . ASN A 1 108 ? 27.868 29.533 29.557 1.00 69.43 320 ASN A N 1
ATOM 608 C CA . ASN A 1 108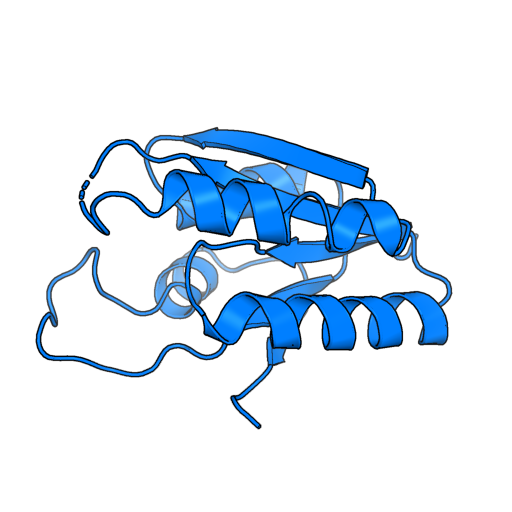 ? 28.187 30.289 28.350 1.00 72.19 320 ASN A CA 1
ATOM 609 C C . ASN A 1 108 ? 28.941 31.573 28.645 1.00 74.97 320 ASN A C 1
ATOM 610 O O . ASN A 1 108 ? 29.694 32.044 27.790 1.00 76.48 320 ASN A O 1
ATOM 615 N N . GLN A 1 109 ? 28.727 32.173 29.814 1.00 69.79 321 GLN A N 1
ATOM 616 C CA . GLN A 1 109 ? 29.392 33.415 30.180 1.00 67.59 321 GLN A CA 1
ATOM 617 C C . GLN A 1 109 ? 30.623 33.180 31.047 1.00 73.99 321 GLN A C 1
ATOM 618 O O . GLN A 1 109 ? 31.225 34.152 31.529 1.00 68.77 321 GLN A O 1
ATOM 624 N N . ASP A 1 110 ? 31.008 31.914 31.255 1.00 69.63 322 ASP A N 1
ATOM 625 C CA . ASP A 1 110 ? 32.193 31.570 32.042 1.00 68.32 322 ASP A CA 1
ATOM 626 C C . ASP A 1 110 ? 32.170 32.227 33.420 1.00 66.33 322 ASP A C 1
ATOM 627 O O . ASP A 1 110 ? 33.159 32.797 33.880 1.00 64.73 322 ASP A O 1
ATOM 632 N N . VAL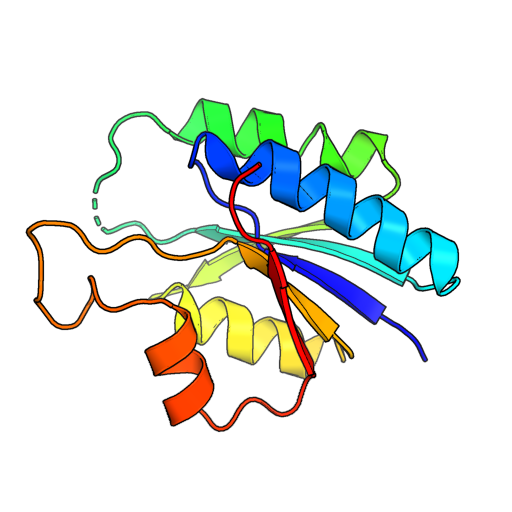 A 1 111 ? 31.014 32.167 34.079 1.00 65.86 323 VAL A N 1
ATOM 633 C CA . VAL A 1 111 ? 30.951 32.511 35.490 1.00 61.58 323 VAL A CA 1
ATOM 634 C C . VAL A 1 111 ? 31.899 31.606 36.266 1.00 58.34 323 VAL A C 1
ATOM 635 O O . VAL A 1 111 ? 32.000 30.401 36.002 1.00 55.61 323 VAL A O 1
ATOM 639 N N . THR A 1 112 ? 32.626 32.183 37.212 1.00 53.81 324 THR A N 1
ATOM 640 C CA . THR A 1 112 ? 33.440 31.342 38.068 1.00 54.51 324 THR A CA 1
ATOM 641 C C . THR A 1 112 ? 32.803 31.111 39.426 1.00 56.37 324 THR A C 1
ATOM 642 O O . THR A 1 112 ? 33.050 30.068 40.034 1.00 61.28 324 THR A O 1
ATOM 646 N N . LYS A 1 113 ? 31.945 32.019 39.888 1.00 55.98 325 LYS A N 1
ATOM 647 C CA . LYS A 1 113 ? 31.147 31.763 41.081 1.00 54.76 325 LYS A CA 1
ATOM 648 C C . LYS A 1 113 ? 29.776 32.416 40.932 1.00 55.08 325 LYS A C 1
ATOM 649 O O . LYS A 1 113 ? 29.680 33.586 40.552 1.00 57.80 325 LYS A O 1
ATOM 655 N N . LEU A 1 114 ? 28.724 31.656 41.226 1.00 47.25 326 LEU A N 1
ATOM 656 C CA . LEU A 1 114 ? 27.358 32.157 41.285 1.00 48.39 326 LEU A CA 1
ATOM 657 C C . LEU A 1 114 ? 26.957 32.339 42.742 1.00 50.73 326 LEU A C 1
ATOM 658 O O . LEU A 1 114 ? 27.144 31.435 43.565 1.00 50.61 326 LEU A O 1
ATOM 663 N N . ILE A 1 115 ? 26.415 33.510 43.056 1.00 45.76 327 ILE A N 1
ATOM 664 C CA . ILE A 1 115 ? 25.984 33.863 44.400 1.00 47.76 327 ILE A CA 1
ATOM 665 C C . ILE A 1 115 ? 24.462 33.850 44.424 1.00 46.15 327 ILE A C 1
ATOM 666 O O . ILE A 1 115 ? 23.809 34.539 43.633 1.00 52.56 327 ILE A O 1
ATOM 671 N N . ILE A 1 116 ? 23.895 33.037 45.308 1.00 46.58 328 ILE A N 1
ATOM 672 C CA . ILE A 1 116 ? 22.460 32.839 45.374 1.00 47.06 328 ILE A CA 1
ATOM 673 C C . ILE A 1 116 ? 22.050 32.967 46.830 1.00 51.18 328 ILE A C 1
ATOM 674 O O . ILE A 1 116 ? 22.868 32.843 47.744 1.00 49.73 328 ILE A O 1
ATOM 679 N N . GLY A 1 117 ? 20.755 33.227 47.037 1.00 48.91 329 GLY A N 1
ATOM 680 C CA . GLY A 1 117 ? 20.226 33.281 48.378 1.00 50.22 329 GLY A CA 1
ATOM 681 C C . GLY A 1 117 ? 19.799 31.919 48.904 1.00 51.29 329 GLY A C 1
ATOM 682 O O . GLY A 1 117 ? 19.646 30.936 48.169 1.00 50.54 329 GLY A O 1
ATOM 683 N N . GLN A 1 118 ? 19.613 31.887 50.216 1.00 49.91 330 GLN A N 1
ATOM 684 C CA . GLN A 1 118 ? 19.161 30.695 50.915 1.00 57.14 330 GLN A CA 1
ATOM 685 C C . GLN A 1 118 ? 17.728 30.355 50.541 1.00 56.14 330 GLN A C 1
ATOM 686 O O . GLN A 1 118 ? 16.851 31.218 50.558 1.00 58.87 330 GLN A O 1
ATOM 692 N N . HIS A 1 119 ? 17.487 29.101 50.19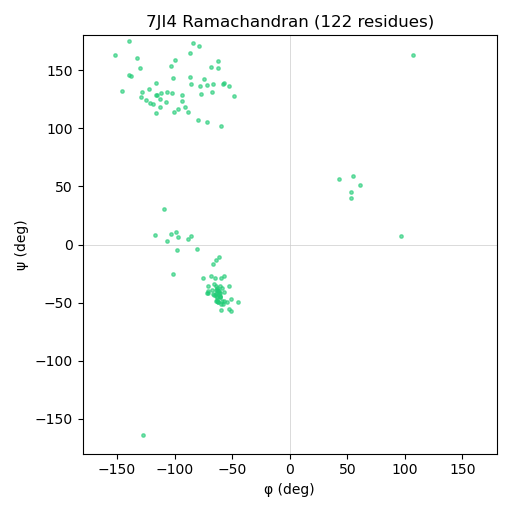9 1.00 60.22 331 HIS A N 1
ATOM 693 C CA . HIS A 1 119 ? 16.122 28.613 50.122 1.00 59.30 331 HIS A CA 1
ATOM 694 C C . HIS A 1 119 ? 15.622 28.338 51.529 1.00 59.22 331 HIS A C 1
ATOM 695 O O . HIS A 1 119 ? 16.340 27.763 52.350 1.00 69.50 331 HIS A O 1
ATOM 702 N N . ILE A 1 120 ? 14.391 28.744 51.811 1.00 62.72 332 ILE A N 1
ATOM 703 C CA . ILE A 1 120 ? 13.713 28.342 53.038 1.00 71.18 332 ILE A CA 1
ATOM 704 C C . ILE A 1 120 ? 12.491 27.494 52.669 1.00 71.08 332 ILE A C 1
ATOM 705 O O . ILE A 1 120 ? 11.696 27.862 51.792 1.00 60.99 332 ILE A O 1
ATOM 710 N N . ARG A 1 121 ? 12.386 26.324 53.295 1.00 75.40 333 ARG A N 1
ATOM 711 C CA . ARG A 1 121 ? 11.346 25.375 52.926 1.00 80.26 333 ARG A CA 1
ATOM 712 C C . ARG A 1 121 ? 9.978 25.937 53.281 1.00 81.33 333 ARG A C 1
ATOM 713 O O . ARG A 1 121 ? 9.794 26.546 54.339 1.00 83.41 333 ARG A O 1
ATOM 721 N N . ASN A 1 122 ? 9.020 25.760 52.379 1.00 81.03 334 ASN A N 1
ATOM 722 C CA . ASN A 1 122 ? 7.636 26.095 52.678 1.00 84.13 334 ASN A CA 1
ATOM 723 C C . ASN A 1 122 ? 6.780 24.872 52.350 1.00 87.96 334 ASN A C 1
ATOM 724 O O . ASN A 1 122 ? 7.280 23.749 52.195 1.00 85.01 334 ASN A O 1
ATOM 729 N N . LYS A 1 123 ? 5.463 25.086 52.249 1.00 90.33 335 LYS A N 1
ATOM 730 C CA . LYS A 1 123 ? 4.529 23.967 52.157 1.00 85.43 335 LYS A CA 1
ATOM 731 C C . LYS A 1 123 ? 4.760 23.156 50.891 1.00 84.53 335 LYS A C 1
ATOM 732 O O . LYS A 1 123 ? 4.740 21.919 50.926 1.00 83.73 335 LYS A O 1
ATOM 734 N N . ARG A 1 124 ? 5.000 23.832 49.769 1.00 77.23 336 ARG A N 1
ATOM 735 C CA . ARG A 1 124 ? 5.041 23.167 48.470 1.00 84.72 336 ARG A CA 1
ATOM 736 C C . ARG A 1 124 ? 6.313 22.326 48.353 1.00 80.53 336 ARG A C 1
ATOM 737 O O . ARG A 1 124 ? 7.414 22.863 48.183 1.00 82.81 336 ARG A O 1
ATOM 739 N N . ARG A 1 125 ? 6.164 21.003 48.463 1.00 72.87 337 ARG A N 1
ATOM 740 C CA . ARG A 1 125 ? 7.269 20.063 48.322 1.00 74.59 337 ARG A CA 1
ATOM 741 C C . ARG A 1 125 ? 7.174 19.259 47.021 1.00 71.96 337 ARG A C 1
ATOM 742 O O . ARG A 1 125 ? 7.627 18.116 46.957 1.00 70.69 337 ARG A O 1
ATOM 744 N N . ASP A 1 126 ? 6.599 19.853 45.974 1.00 72.78 338 ASP A N 1
ATOM 745 C CA . ASP A 1 126 ? 6.591 19.271 44.641 1.00 67.19 338 ASP A CA 1
ATOM 746 C C . ASP A 1 126 ? 7.885 19.612 43.903 1.00 70.11 338 ASP A C 1
ATOM 747 O O . ASP A 1 126 ? 8.700 20.423 44.360 1.00 69.53 338 ASP A O 1
ATOM 752 N N . PHE A 1 127 ? 8.041 19.016 42.714 1.00 65.54 339 PHE A N 1
ATOM 753 C CA . PHE A 1 127 ? 9.342 19.003 42.052 1.00 59.41 339 PHE A CA 1
ATOM 754 C C . PHE A 1 127 ? 9.824 20.406 41.679 1.00 62.07 339 PHE A C 1
ATOM 755 O O . PHE A 1 127 ? 11.006 20.724 41.844 1.00 58.95 339 PHE A O 1
ATOM 763 N N . PHE A 1 128 ? 8.955 21.255 41.152 1.00 66.67 340 PHE A N 1
ATOM 764 C CA . PHE A 1 128 ? 9.488 22.545 40.733 1.00 67.02 340 PHE A CA 1
ATOM 765 C C . PHE A 1 128 ? 9.476 23.579 41.842 1.00 64.77 340 PHE A C 1
ATOM 766 O O . PHE A 1 128 ? 9.883 24.721 41.612 1.00 64.23 340 PHE A O 1
ATOM 774 N N . ASN A 1 129 ? 9.087 23.180 43.048 1.00 68.09 341 ASN A N 1
ATOM 775 C CA . ASN A 1 129 ? 9.284 23.984 44.239 1.00 67.23 341 ASN A CA 1
ATOM 776 C C . ASN A 1 129 ? 10.451 23.496 45.091 1.00 63.06 341 ASN A C 1
ATOM 777 O O . ASN A 1 129 ? 10.628 23.982 46.209 1.00 65.63 341 ASN A O 1
ATOM 782 N N . LYS A 1 130 ? 11.247 22.548 44.592 1.00 55.34 342 LYS A N 1
ATOM 783 C CA . LYS A 1 130 ? 12.473 22.172 45.273 1.00 53.27 342 LYS A CA 1
ATOM 784 C C . LYS A 1 130 ? 13.421 23.367 45.326 1.00 60.99 342 LYS A C 1
ATOM 785 O O . LYS A 1 130 ? 13.299 24.303 44.530 1.00 58.39 342 LYS A O 1
ATOM 791 N N . PRO A 1 131 ? 14.363 23.368 46.266 1.00 58.67 343 PRO A N 1
ATOM 792 C CA . PRO A 1 131 ? 15.382 24.422 46.276 1.00 58.65 343 PRO A CA 1
ATOM 793 C C . PRO A 1 131 ? 16.127 24.460 44.952 1.00 61.53 343 PRO A C 1
ATOM 794 O O . PRO A 1 131 ? 16.447 23.419 44.368 1.00 56.53 343 PRO A O 1
ATOM 798 N N . LEU A 1 132 ? 16.395 25.682 44.475 1.00 54.27 344 LEU A N 1
ATOM 799 C CA . LEU A 1 132 ? 17.127 25.837 43.224 1.00 54.33 344 LEU A CA 1
ATOM 800 C C . LEU A 1 132 ? 18.416 25.044 43.255 1.00 51.95 344 LEU A C 1
ATOM 801 O O . LEU A 1 132 ? 18.820 24.448 42.251 1.00 56.18 344 LEU A O 1
ATOM 806 N N . ILE A 1 133 ? 19.051 24.987 44.422 1.00 53.47 345 ILE A N 1
ATOM 807 C CA . ILE A 1 133 ? 20.351 24.350 44.545 1.00 51.49 345 ILE A CA 1
ATOM 808 C C . ILE A 1 133 ? 20.273 22.846 44.264 1.00 59.46 345 ILE A C 1
ATOM 809 O O . ILE A 1 133 ? 21.259 22.244 43.802 1.00 56.86 345 ILE A O 1
ATOM 814 N N . ASP A 1 134 ? 19.122 22.207 44.534 1.00 50.92 346 ASP A N 1
ATOM 815 C CA . ASP A 1 134 ? 19.007 20.770 44.247 1.00 57.58 346 ASP A CA 1
ATOM 816 C C . ASP A 1 134 ? 19.128 20.501 42.755 1.00 53.08 346 ASP A C 1
ATOM 817 O O . ASP A 1 134 ? 19.769 19.534 42.342 1.00 55.36 346 ASP A O 1
ATOM 822 N N . HIS A 1 135 ? 18.542 21.366 41.925 1.00 49.41 347 HIS A N 1
ATOM 823 C CA . HIS A 1 135 ? 18.652 21.159 40.488 1.00 49.25 347 HIS A CA 1
ATOM 824 C C . HIS A 1 135 ? 20.057 21.463 39.990 1.00 58.04 347 HIS A C 1
ATOM 825 O O . HIS A 1 135 ? 20.595 20.719 39.167 1.00 58.95 347 HIS A O 1
ATO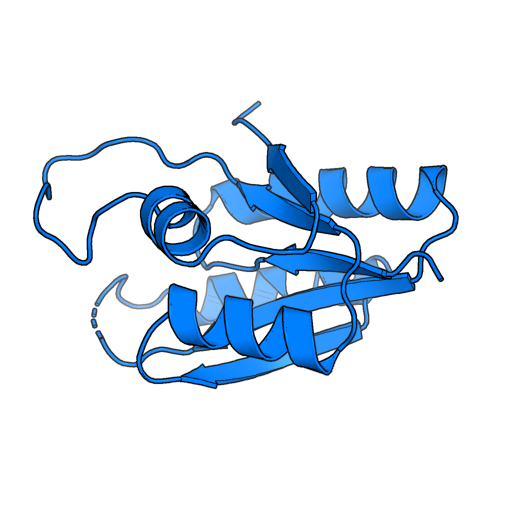M 832 N N . LEU A 1 136 ? 20.678 22.536 40.488 1.00 51.97 348 LEU A N 1
ATOM 833 C CA . LEU A 1 136 ? 22.051 22.822 40.090 1.00 51.37 348 LEU A CA 1
ATOM 834 C C . LEU A 1 136 ? 22.986 21.689 40.506 1.00 53.60 348 LEU A C 1
ATOM 835 O O . LEU A 1 136 ? 23.868 21.288 39.740 1.00 53.74 348 LEU A O 1
ATOM 840 N N . MET A 1 137 ? 22.803 21.147 41.711 1.00 56.69 349 MET A N 1
ATOM 841 C CA . MET A 1 137 ? 23.589 19.985 42.124 1.00 53.33 349 MET A CA 1
ATOM 842 C C . MET A 1 137 ? 23.365 18.807 41.181 1.00 56.91 349 MET A C 1
ATOM 843 O O . MET A 1 137 ? 24.322 18.223 40.667 1.00 55.75 349 MET A O 1
ATOM 848 N N . SER A 1 138 ? 22.097 18.450 40.931 1.00 53.99 350 SER A N 1
ATOM 849 C CA . SER A 1 138 ? 21.816 17.378 39.979 1.00 58.02 350 SER A CA 1
ATOM 850 C C . SER A 1 138 ? 22.405 17.671 38.598 1.00 57.23 350 SER A C 1
ATOM 851 O O . SER A 1 138 ? 22.736 16.737 37.857 1.00 55.06 350 SER A O 1
ATOM 854 N N . PHE A 1 139 ? 22.572 18.951 38.244 1.00 58.27 351 PHE A N 1
ATOM 855 C CA . PHE A 1 139 ? 23.200 19.367 36.991 1.00 54.52 351 PHE A CA 1
ATOM 856 C C . PHE A 1 139 ? 24.713 19.320 37.045 1.00 59.66 351 PHE A C 1
ATOM 857 O O . PHE A 1 139 ? 25.358 19.615 36.031 1.00 61.07 351 PHE A O 1
ATOM 865 N N . GLU A 1 140 ? 25.289 19.006 38.201 1.00 54.28 352 GLU A N 1
ATOM 866 C CA . GLU A 1 140 ? 26.736 18.946 38.371 1.00 62.73 352 GLU A CA 1
ATOM 867 C C . GLU A 1 140 ? 27.368 20.269 37.933 1.00 61.96 352 GLU A C 1
ATOM 868 O O . GLU A 1 140 ? 28.210 20.338 37.033 1.00 63.93 352 GLU A O 1
ATOM 874 N N . HIS A 1 141 ? 26.926 21.335 38.600 1.00 64.02 353 HIS A N 1
ATOM 875 C CA . HIS A 1 141 ? 27.408 22.669 38.283 1.00 59.94 353 HIS A CA 1
ATOM 876 C C . HIS A 1 141 ? 28.934 22.709 38.307 1.00 60.48 353 HIS A C 1
ATOM 877 O O . HIS A 1 141 ? 29.571 22.147 39.200 1.00 56.85 353 HIS A O 1
ATOM 884 N N . SER A 1 142 ? 29.518 23.370 37.305 1.00 56.93 354 SER A N 1
ATOM 885 C CA . SER A 1 142 ? 30.965 23.473 37.158 1.00 61.04 354 SER A CA 1
ATOM 886 C C . SER A 1 142 ? 31.531 24.782 37.692 1.00 57.37 354 SER A C 1
ATOM 887 O O . SER A 1 142 ? 32.744 24.961 37.693 1.00 57.86 354 SER A O 1
ATOM 890 N N . TYR A 1 143 ? 30.686 25.697 38.129 1.00 57.76 355 TYR A N 1
ATOM 891 C CA . TYR A 1 143 ? 31.090 26.948 38.750 1.00 52.70 355 TYR A CA 1
ATOM 892 C C . TYR A 1 143 ? 30.883 26.831 40.250 1.00 51.49 355 TYR A C 1
ATOM 893 O O . TYR A 1 143 ? 30.015 26.089 40.717 1.00 53.39 355 TYR A O 1
ATOM 902 N N . LYS A 1 144 ? 31.659 27.592 41.006 1.00 51.34 356 LYS A N 1
ATOM 903 C CA . LYS A 1 144 ? 31.392 27.665 42.432 1.00 53.55 356 LYS A CA 1
ATOM 904 C C . LYS A 1 144 ? 30.009 28.267 42.692 1.00 53.66 356 LYS A C 1
ATOM 905 O O . LYS A 1 144 ? 29.480 29.053 41.896 1.00 52.00 356 LYS A O 1
ATOM 911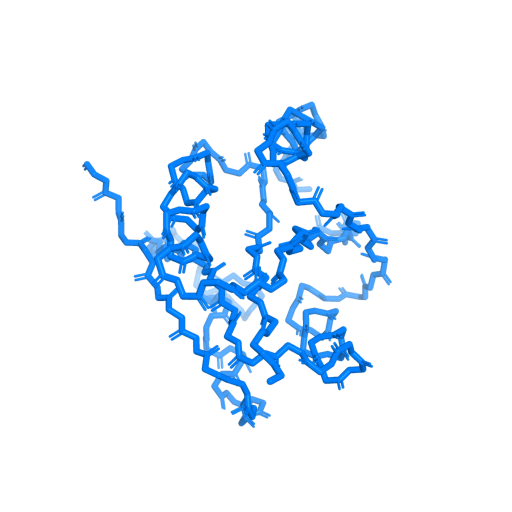 N N . ILE A 1 145 ? 29.406 27.874 43.809 1.00 45.95 357 ILE A N 1
ATOM 912 C CA . ILE A 1 145 ? 28.146 28.445 44.257 1.00 47.30 357 ILE A CA 1
ATOM 913 C C . ILE A 1 145 ? 28.310 28.871 45.705 1.00 51.30 357 ILE A C 1
ATOM 914 O O . ILE A 1 145 ? 28.744 28.070 46.540 1.00 48.95 357 ILE A O 1
ATOM 919 N N . GLU A 1 146 ? 27.982 30.133 46.000 1.00 52.03 358 GLU A N 1
ATOM 920 C CA . GLU A 1 146 ? 28.022 30.667 47.356 1.00 49.43 358 GLU A CA 1
ATOM 921 C C . GLU A 1 146 ? 26.597 30.967 47.796 1.00 48.92 358 GLU A C 1
ATOM 922 O O . GLU A 1 146 ? 25.921 31.795 47.180 1.00 48.35 358 GLU A O 1
ATOM 928 N N . ILE A 1 147 ? 26.140 30.300 48.853 1.00 48.89 359 ILE A N 1
ATOM 929 C CA . ILE A 1 147 ? 24.791 30.513 49.378 1.00 48.46 359 ILE A CA 1
ATOM 930 C C . ILE A 1 147 ? 24.851 31.549 50.496 1.00 52.29 359 ILE A C 1
ATOM 931 O O . ILE A 1 147 ? 25.575 31.372 51.486 1.00 48.41 359 ILE A O 1
ATOM 936 N N . VAL A 1 148 ? 24.080 32.625 50.346 1.00 56.09 360 VAL A N 1
ATOM 937 C CA . VAL A 1 148 ? 24.038 33.715 51.317 1.00 51.23 360 VAL A CA 1
ATOM 938 C C . VAL A 1 148 ? 22.781 33.532 52.173 1.00 56.17 360 VAL A C 1
ATOM 939 O O . VAL A 1 148 ? 21.664 33.643 51.640 1.00 58.02 360 VAL A O 1
ATOM 943 N N . PRO A 1 149 ? 22.912 33.260 53.467 1.00 58.75 361 PRO A N 1
ATOM 944 C CA . PRO A 1 149 ? 21.732 33.110 54.322 1.00 62.59 361 PRO A CA 1
ATOM 945 C C . PRO A 1 149 ? 21.165 34.466 54.711 1.00 57.89 361 PRO A C 1
ATOM 946 O O . PRO A 1 149 ? 21.774 35.516 54.496 1.00 64.64 361 PRO A O 1
ATOM 950 N N . ILE A 1 150 ? 19.985 34.415 55.316 1.00 68.48 362 ILE A N 1
ATOM 951 C CA . ILE A 1 150 ? 19.261 35.617 55.717 1.00 71.58 362 ILE A CA 1
ATOM 952 C C . ILE A 1 150 ? 19.918 36.220 56.951 1.00 74.03 362 ILE A C 1
ATOM 953 O O . ILE A 1 150 ? 20.388 35.500 57.844 1.00 78.04 362 ILE A O 1
ATOM 958 N N . LYS A 1 151 ? 19.958 37.551 57.008 1.00 86.65 363 LYS A N 1
ATOM 959 C CA . LYS A 1 151 ? 20.576 38.262 58.132 1.00 88.97 363 LYS A CA 1
ATOM 960 C C . LYS A 1 151 ? 19.550 38.531 59.235 1.00 88.42 363 LYS A C 1
ATOM 961 O O . LYS A 1 151 ? 18.811 37.631 59.645 1.00 88.57 363 LYS A O 1
#

Foldseek 3Di:
DAAEEEEFDLDPQSLVLLVVSLVVCVVVVHAYAYEYEDAPDDPPPSPVSSVVSQVSNVVSVHHYDYHYDNAPLVRVQVVCVVVVHQEYEYEDDDDDDDPDDRNPPSVVSCVVVVRPHHYHYDYGD